Protein 4QT6 (pdb70)

Structure (mmCIF, N/CA/C/O backbone):
data_4QT6
#
_entry.id   4QT6
#
_cell.length_a   99.730
_cell.length_b   99.730
_cell.length_c   99.730
_cell.angle_alpha   90.000
_cell.angle_beta   90.000
_cell.angle_gamma   90.000
#
_symmetry.space_group_name_H-M   'I 2 3'
#
loop_
_entity.id
_entity.type
_entity.pdbx_description
1 polymer 'Probable E3 ubiquitin-protein ligase HERC1'
2 non-pol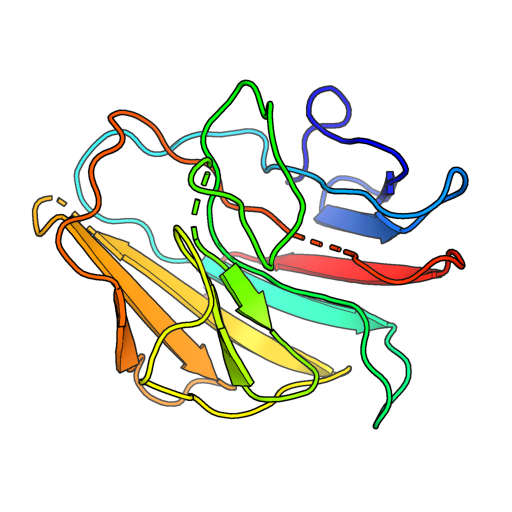ymer FORMAMIDE
3 non-polymer 'UNKNOWN ATOM OR ION'
4 water water
#
loop_
_atom_site.group_PDB
_atom_site.id
_atom_site.type_symbol
_atom_site.label_atom_id
_atom_site.label_alt_id
_atom_site.label_comp_id
_atom_site.label_asym_id
_atom_site.label_entity_id
_atom_site.label_seq_id
_atom_site.pdbx_PDB_ins_code
_atom_site.Cartn_x
_atom_site.Cartn_y
_atom_site.Cartn_z
_atom_site.occupancy
_atom_site.B_iso_or_equiv
_atom_site.auth_seq_id
_atom_site.auth_comp_id
_atom_site.auth_asym_id
_atom_site.auth_atom_id
_atom_site.pdbx_PDB_model_num
ATOM 1 N N . GLY A 1 1 ? 41.529 30.516 -1.951 1.00 21.44 2034 GLY A N 1
ATOM 2 C CA . GLY A 1 1 ? 42.025 29.144 -1.649 1.00 19.59 2034 GLY A CA 1
ATOM 3 C C . GLY A 1 1 ? 41.701 28.761 -0.236 1.00 18.99 2034 GLY A C 1
ATOM 4 O O . GLY A 1 1 ? 40.888 29.430 0.412 1.00 19.22 2034 GLY A O 1
ATOM 5 N N . PHE A 1 2 ? 42.338 27.692 0.231 1.00 17.70 2035 PHE A N 1
ATOM 6 C CA . PHE A 1 2 ? 42.116 27.186 1.573 1.00 17.14 2035 PHE A CA 1
ATOM 7 C C . PHE A 1 2 ? 43.149 27.779 2.499 1.00 17.69 2035 PHE A C 1
ATOM 8 O O . PHE A 1 2 ? 44.292 28.021 2.109 1.00 18.67 2035 PHE A O 1
ATOM 16 N N . ASP A 1 3 ? 42.740 28.015 3.734 1.00 17.86 2036 ASP A N 1
ATOM 17 C CA . ASP A 1 3 ? 43.608 28.624 4.737 1.00 18.87 2036 ASP A CA 1
ATOM 18 C C . ASP A 1 3 ? 44.227 27.540 5.609 1.00 18.70 2036 ASP A C 1
ATOM 19 O O . ASP A 1 3 ? 43.522 26.878 6.347 1.00 17.46 2036 ASP A O 1
ATOM 24 N N . PRO A 1 4 ? 45.562 27.375 5.576 1.00 19.38 2037 PRO A N 1
ATOM 25 C CA . PRO A 1 4 ? 46.129 26.333 6.448 1.00 21.07 2037 PRO A CA 1
ATOM 26 C C . PRO A 1 4 ? 45.922 26.556 7.944 1.00 21.26 2037 PRO A C 1
ATOM 27 O O . PRO A 1 4 ? 46.004 25.599 8.718 1.00 21.63 2037 PRO A O 1
ATOM 31 N N . GLU A 1 5 ? 45.622 27.777 8.351 1.00 20.63 2038 GLU A N 1
ATOM 32 C CA . GLU A 1 5 ? 45.309 28.039 9.751 1.00 22.85 2038 GLU A CA 1
ATOM 33 C C . GLU A 1 5 ? 43.880 27.695 10.156 1.00 21.17 2038 GLU A C 1
ATOM 34 O O . GLU A 1 5 ? 43.576 27.642 11.349 1.00 22.82 2038 GLU A O 1
ATOM 40 N N . LYS A 1 6 ? 43.025 27.426 9.175 1.00 20.05 2039 LYS A N 1
ATOM 41 C CA . LYS A 1 6 ? 41.640 27.032 9.434 1.00 20.51 2039 LYS A CA 1
ATOM 42 C C . LYS A 1 6 ? 41.389 25.587 8.931 1.00 20.39 2039 LYS A C 1
ATOM 43 O O . LYS A 1 6 ? 40.306 25.265 8.408 1.00 19.86 2039 LYS A O 1
ATOM 49 N N . ALA A 1 7 ? 42.412 24.744 9.030 1.00 19.97 2040 ALA A N 1
ATOM 50 C CA . ALA A 1 7 ? 42.342 23.342 8.602 1.00 21.05 2040 ALA A CA 1
ATOM 51 C C . ALA A 1 7 ? 42.733 22.445 9.769 1.00 21.05 2040 ALA A C 1
ATOM 52 O O . ALA A 1 7 ? 43.688 22.737 10.489 1.00 21.53 2040 ALA A O 1
ATOM 54 N N . GLN A 1 8 ? 41.990 21.356 9.935 1.00 18.12 2041 GLN A N 1
ATOM 55 C CA . GLN A 1 8 ? 42.225 20.368 10.985 1.00 19.22 2041 GLN A CA 1
ATOM 56 C C . GLN A 1 8 ? 42.262 18.990 10.327 1.00 19.80 2041 GLN A C 1
ATOM 57 O O . GLN A 1 8 ? 41.299 18.584 9.664 1.00 19.31 2041 GLN A O 1
ATOM 63 N N . CYS A 1 9 ? 43.362 18.252 10.519 1.00 20.01 2042 CYS A N 1
ATOM 64 C CA . CYS A 1 9 ? 43.572 16.924 9.904 1.00 21.26 2042 CYS A CA 1
ATOM 65 C C . CYS A 1 9 ? 43.448 16.926 8.385 1.00 19.90 2042 CYS A C 1
ATOM 66 O O . CYS A 1 9 ? 43.078 15.912 7.756 1.00 20.62 2042 CYS A O 1
ATOM 69 N N . CYS A 1 10 ? 43.776 18.083 7.802 1.00 19.72 2043 CYS A N 1
ATOM 70 C CA . CYS A 1 10 ? 43.792 18.276 6.366 1.00 19.48 2043 CYS A CA 1
ATOM 71 C C . CYS A 1 10 ? 45.015 19.109 6.052 1.00 21.47 2043 CYS A C 1
ATOM 72 O O . CYS A 1 10 ? 45.517 19.836 6.921 1.00 23.14 2043 CYS A O 1
ATOM 75 N N . LEU A 1 11 ? 45.476 18.995 4.813 1.00 21.17 2044 LEU A N 1
ATOM 76 C CA . LEU A 1 11 ? 46.603 19.770 4.296 1.00 21.54 2044 LEU A CA 1
ATOM 77 C C . LEU A 1 11 ? 46.120 20.625 3.131 1.00 20.25 2044 LEU A C 1
ATOM 78 O O . LEU A 1 11 ? 45.262 20.172 2.359 1.00 20.14 2044 LEU A O 1
ATOM 83 N N . VAL A 1 12 ? 46.664 21.833 2.995 1.00 19.17 2045 VAL A N 1
ATOM 84 C CA . VAL A 1 12 ? 46.369 22.682 1.850 1.00 19.40 2045 VAL A CA 1
ATOM 85 C C . VAL A 1 12 ? 47.449 22.453 0.788 1.00 20.25 2045 VAL A C 1
ATOM 86 O O . VAL A 1 12 ? 48.627 22.694 1.052 1.00 21.40 2045 VAL A O 1
ATOM 90 N N . GLU A 1 13 ? 47.013 21.998 -0.379 1.00 19.41 2046 GLU A N 1
ATOM 91 C CA . GLU A 1 13 ? 47.856 21.601 -1.506 1.00 19.69 2046 GLU A CA 1
ATOM 92 C C . GLU A 1 13 ? 47.827 22.695 -2.568 1.00 17.50 2046 GLU A C 1
ATOM 93 O O . GLU A 1 13 ? 46.782 22.963 -3.187 1.00 17.03 2046 GLU A O 1
ATOM 99 N N . ASN A 1 14 ? 48.963 23.393 -2.740 1.00 17.06 2047 ASN A N 1
ATOM 100 C CA . ASN A 1 14 ? 49.085 24.473 -3.716 1.00 17.52 2047 ASN A CA 1
ATOM 101 C C . ASN A 1 14 ? 47.978 25.497 -3.603 1.00 18.19 2047 ASN A C 1
ATOM 102 O O . ASN A 1 14 ? 47.480 26.047 -4.607 1.00 18.62 2047 ASN A O 1
ATOM 107 N N . GLY A 1 15 ? 47.555 25.743 -2.367 1.00 17.55 2048 GLY A N 1
ATOM 108 C CA . GLY A 1 15 ? 46.541 26.748 -2.102 1.00 19.11 2048 GLY A CA 1
ATOM 109 C C . GLY A 1 15 ? 45.099 26.390 -2.419 1.00 19.84 2048 GLY A C 1
ATOM 110 O O . GLY A 1 15 ? 44.206 26.704 -1.627 1.00 21.50 2048 GLY A O 1
ATOM 111 N N . GLN A 1 16 ? 44.874 25.771 -3.574 1.00 19.24 2049 GLN A N 1
ATOM 112 C CA . GLN A 1 16 ? 43.540 25.587 -4.176 1.00 20.09 2049 GLN A CA 1
ATOM 113 C C . GLN A 1 16 ? 42.868 24.301 -3.730 1.00 19.48 2049 GLN A C 1
ATOM 114 O O . GLN A 1 16 ? 41.667 24.127 -3.942 1.00 18.93 2049 GLN A O 1
ATOM 123 N N . ILE A 1 17 ? 43.639 23.365 -3.194 1.00 17.46 2050 ILE A N 1
ATOM 124 C CA . ILE A 1 17 ? 43.112 22.043 -2.880 1.00 18.59 2050 ILE A CA 1
ATOM 125 C C . ILE A 1 17 ? 43.223 21.753 -1.399 1.00 18.58 2050 ILE A C 1
ATOM 126 O O . ILE A 1 17 ? 44.223 22.087 -0.754 1.00 18.94 2050 ILE A O 1
ATOM 131 N N . LEU A 1 18 ? 42.179 21.124 -0.857 1.00 17.50 2051 LEU A N 1
ATOM 132 C CA . LEU A 1 18 ? 42.214 20.637 0.503 1.00 17.57 2051 LEU A CA 1
ATOM 133 C C . LEU A 1 18 ? 42.276 19.122 0.440 1.00 18.58 2051 LEU A C 1
ATOM 134 O O . LEU A 1 18 ? 41.421 18.471 -0.196 1.00 17.98 2051 LEU A O 1
ATOM 139 N N . THR A 1 19 ? 43.291 18.568 1.098 1.00 19.38 2052 THR A N 1
ATOM 140 C CA . THR A 1 19 ? 43.513 17.136 1.118 1.00 20.11 2052 THR A CA 1
ATOM 141 C C . THR A 1 19 ? 43.322 16.589 2.517 1.00 19.04 2052 THR A C 1
ATOM 142 O O . THR A 1 19 ? 43.875 17.130 3.473 1.00 20.64 2052 THR A O 1
ATOM 146 N N . HIS A 1 20 ? 42.551 15.505 2.636 1.00 20.14 2053 HIS A N 1
ATOM 147 C CA . HIS A 1 20 ? 42.283 14.912 3.926 1.00 20.50 2053 HIS A CA 1
ATOM 148 C C . HIS A 1 20 ? 43.565 14.210 4.365 1.00 21.70 2053 HIS A C 1
ATOM 149 O O . HIS A 1 20 ? 44.105 13.395 3.619 1.00 23.67 2053 HIS A O 1
ATOM 156 N N . GLY A 1 21 ? 44.077 14.598 5.524 1.00 21.33 2054 GLY A N 1
ATOM 157 C CA . GLY A 1 21 ? 45.366 14.107 6.006 1.00 24.99 2054 GLY A CA 1
ATOM 158 C C . GLY A 1 21 ? 45.216 13.144 7.157 1.00 26.46 2054 GLY A C 1
ATOM 159 O O . GLY A 1 21 ? 44.197 12.459 7.292 1.00 26.36 2054 GLY A O 1
ATOM 160 N N . SER A 1 22 ? 46.260 13.087 7.981 1.00 30.28 2055 SER A N 1
ATOM 161 C CA . SER A 1 22 ? 46.275 12.215 9.148 1.00 32.05 2055 SER A CA 1
ATOM 162 C C . SER A 1 22 ? 45.509 12.827 10.313 1.00 31.76 2055 SER A C 1
ATOM 163 O O . SER A 1 22 ? 45.319 14.040 10.387 1.00 32.19 2055 SER A O 1
ATOM 166 N N . GLY A 1 23 ? 45.092 11.968 11.243 1.00 30.44 2056 GLY A N 1
ATOM 167 C CA . GLY A 1 23 ? 44.490 12.421 12.482 1.00 30.56 2056 GLY A CA 1
ATOM 168 C C . GLY A 1 23 ? 43.009 12.136 12.606 1.00 30.56 2056 GLY A C 1
ATOM 169 O O . GLY A 1 23 ? 42.410 12.476 13.630 1.00 30.27 2056 GLY A O 1
ATOM 170 N N . GLY A 1 24 ? 42.426 11.505 11.581 1.00 29.28 2057 GLY A N 1
ATOM 171 C CA . GLY A 1 24 ? 41.006 11.125 11.575 1.00 28.59 2057 GLY A CA 1
ATOM 172 C C . GLY A 1 24 ? 40.152 12.156 10.852 1.00 28.80 2057 GLY A C 1
ATOM 173 O O . GLY A 1 24 ? 40.592 12.774 9.888 1.00 26.56 2057 GLY A O 1
ATOM 174 N N . LYS A 1 25 ? 38.930 12.344 11.327 1.00 25.34 2058 LYS A N 1
ATOM 175 C CA . LYS A 1 25 ? 37.998 13.271 10.674 1.00 24.38 2058 LYS A CA 1
ATOM 176 C C . LYS A 1 25 ? 38.548 14.696 10.714 1.00 23.24 2058 LYS A C 1
ATOM 177 O O . LYS A 1 25 ? 39.299 15.079 11.620 1.00 23.01 2058 LYS A O 1
ATOM 183 N N . GLY A 1 26 ? 38.172 15.515 9.726 1.00 21.36 2059 GLY A N 1
ATOM 184 C CA . GLY A 1 26 ? 38.783 16.837 9.641 1.00 20.47 2059 GLY A CA 1
ATOM 185 C C . GLY A 1 26 ? 37.991 17.819 8.804 1.00 19.85 2059 GLY A C 1
ATOM 186 O O . GLY A 1 26 ? 36.953 17.462 8.251 1.00 19.28 2059 GLY A O 1
ATOM 187 N N . TYR A 1 27 ? 38.513 19.042 8.702 1.00 17.53 2060 TYR A N 1
ATOM 188 C CA . TYR A 1 27 ? 37.869 20.098 7.912 1.00 17.22 2060 TYR A CA 1
ATOM 189 C C . TYR A 1 27 ? 38.896 21.109 7.444 1.00 17.86 2060 TYR A C 1
ATOM 190 O O . TYR A 1 27 ? 40.014 21.188 7.955 1.00 17.28 2060 TYR A O 1
ATOM 199 N N . GLY A 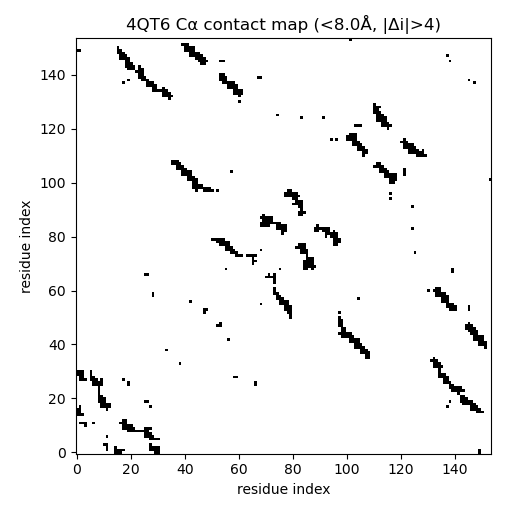1 28 ? 38.472 21.906 6.482 1.00 17.00 2061 GLY A N 1
ATOM 200 C CA . GLY A 1 28 ? 39.209 23.094 6.110 1.00 16.86 2061 GLY A CA 1
ATOM 201 C C . GLY A 1 28 ? 38.290 24.167 5.551 1.00 16.81 2061 GLY A C 1
ATOM 202 O O . GLY A 1 28 ? 37.373 23.876 4.791 1.00 16.01 2061 GLY A O 1
ATOM 203 N N . LEU A 1 29 ? 38.570 25.394 5.959 1.00 16.29 2062 LEU A N 1
ATOM 204 C CA . LEU A 1 29 ? 37.881 26.591 5.489 1.00 16.58 2062 LEU A CA 1
ATOM 205 C C . LEU A 1 29 ? 38.717 27.399 4.516 1.00 16.29 2062 LEU A C 1
ATOM 206 O O . LEU A 1 29 ? 39.955 27.408 4.581 1.00 15.90 2062 LEU A O 1
ATOM 211 N N . ALA A 1 30 ? 38.013 28.139 3.668 1.00 15.62 2063 ALA A N 1
ATOM 212 C CA . ALA A 1 30 ? 38.646 29.069 2.755 1.00 16.57 2063 ALA A CA 1
ATOM 213 C C . ALA A 1 30 ? 39.263 30.238 3.508 1.00 17.33 2063 ALA A C 1
ATOM 214 O O . ALA A 1 30 ? 38.895 30.551 4.650 1.00 17.49 2063 ALA A O 1
ATOM 216 N N . SER A 1 31 ? 40.154 30.947 2.828 1.00 17.70 2064 SER A N 1
ATOM 217 C CA . SER A 1 31 ? 40.803 32.093 3.423 1.00 19.65 2064 SER A CA 1
ATOM 218 C C . SER A 1 31 ? 39.874 33.252 3.748 1.00 20.45 2064 SER A C 1
ATOM 219 O O . SER A 1 31 ? 39.950 33.860 4.855 1.00 22.77 2064 SER A O 1
ATOM 222 N N A THR A 1 32 ? 38.978 33.556 2.818 0.50 20.49 2065 THR A N 1
ATOM 223 N N B THR A 1 32 ? 38.984 33.557 2.809 0.50 20.76 2065 THR A N 1
ATOM 224 C CA . THR A 1 32 ? 38.161 34.767 2.893 1.00 21.47 2065 THR A CA 1
ATOM 225 C C . THR A 1 32 ? 36.706 34.467 3.236 1.00 20.96 2065 THR A C 1
ATOM 226 O O . THR A 1 32 ? 36.102 33.559 2.681 1.00 21.97 2065 THR A O 1
ATOM 233 N N . GLY A 1 33 ? 36.177 35.251 4.167 1.00 21.23 2066 GLY A N 1
ATOM 234 C CA . GLY A 1 33 ? 34.806 35.088 4.611 1.00 20.26 2066 GLY A CA 1
ATOM 235 C C . GLY A 1 33 ? 33.874 36.003 3.856 1.00 21.04 2066 GLY A C 1
ATOM 236 O O . GLY A 1 33 ? 34.305 37.011 3.264 1.00 22.55 2066 GLY A O 1
ATOM 237 N N . VAL A 1 34 ? 32.591 35.646 3.879 1.00 18.62 2067 VAL A N 1
ATOM 238 C CA . VAL A 1 34 ? 31.528 36.419 3.251 1.00 18.44 2067 VAL A CA 1
ATOM 239 C C . VAL A 1 34 ? 30.654 37.031 4.348 1.00 19.57 2067 VAL A C 1
ATOM 240 O O . VAL A 1 34 ? 30.196 36.306 5.239 1.00 17.99 2067 VAL A O 1
ATOM 244 N N . THR A 1 35 ? 30.413 38.344 4.275 1.00 18.23 2068 THR A N 1
ATOM 245 C CA . THR A 1 35 ? 29.678 39.036 5.345 1.00 18.65 2068 THR A CA 1
ATOM 246 C C . THR A 1 35 ? 28.430 39.786 4.916 1.00 19.24 2068 THR A C 1
ATOM 247 O O . THR A 1 35 ? 27.664 40.277 5.767 1.00 18.68 2068 THR A O 1
ATOM 251 N N . SER A 1 36 ? 28.206 39.921 3.616 1.00 18.23 2069 SER A N 1
ATOM 252 C CA . SER A 1 36 ? 26.963 40.515 3.117 1.00 19.67 2069 SER A CA 1
ATOM 253 C C . SER A 1 36 ? 26.738 40.087 1.667 1.00 20.04 2069 SER A C 1
ATOM 254 O O . SER A 1 36 ? 27.565 39.372 1.065 1.00 19.95 2069 SER A O 1
ATOM 257 N N . GLY A 1 37 ? 25.644 40.546 1.077 1.00 19.02 2070 GLY A N 1
ATOM 258 C CA . GLY A 1 37 ? 25.433 40.320 -0.339 1.00 19.93 2070 GLY A CA 1
ATOM 259 C C . GLY A 1 37 ? 25.296 38.850 -0.680 1.00 20.82 2070 GLY A C 1
ATOM 260 O O . GLY A 1 37 ? 24.670 38.086 0.064 1.00 21.15 2070 GLY A O 1
ATOM 261 N N A CYS A 1 38 ? 25.879 38.460 -1.812 0.65 20.59 2071 CYS A N 1
ATOM 262 N N B CYS A 1 38 ? 25.869 38.477 -1.827 0.35 20.85 2071 CYS A N 1
ATOM 263 C CA A CYS A 1 38 ? 25.777 37.107 -2.333 0.65 20.80 2071 CYS A CA 1
ATOM 264 C CA B CYS A 1 38 ? 25.804 37.124 -2.376 0.35 21.01 2071 CYS A CA 1
ATOM 265 C C . CYS A 1 38 ? 27.128 36.750 -2.977 1.00 20.73 2071 CYS A C 1
ATOM 266 O O . CYS A 1 38 ? 27.753 37.574 -3.624 1.00 21.30 2071 CYS A O 1
ATOM 271 N N . TYR A 1 39 ? 27.567 35.511 -2.748 1.00 20.62 2072 TYR A N 1
ATOM 272 C CA . TYR A 1 39 ? 28.807 35.014 -3.343 1.00 19.20 2072 TYR A CA 1
ATOM 273 C C . TYR A 1 39 ? 28.561 33.617 -3.848 1.00 19.27 2072 TYR A C 1
ATOM 274 O O . TYR A 1 39 ? 27.983 32.784 -3.153 1.00 18.50 2072 TYR A O 1
ATOM 283 N N . GLN A 1 40 ? 29.013 33.376 -5.074 1.00 18.93 2073 GLN A N 1
ATOM 284 C CA A GLN A 1 40 ? 28.885 32.082 -5.731 0.70 19.67 2073 GLN A CA 1
ATOM 285 C CA B GLN A 1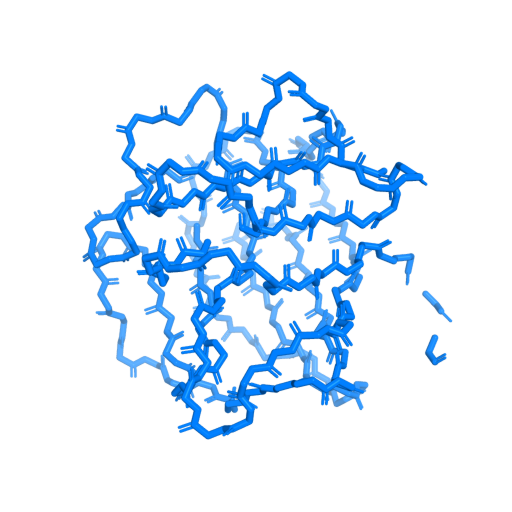 40 ? 28.906 32.056 -5.699 0.30 18.51 2073 GLN A CA 1
ATOM 286 C C . GLN A 1 40 ? 30.296 31.525 -6.041 1.00 17.88 2073 GLN A C 1
ATOM 287 O O . GLN A 1 40 ? 31.192 32.277 -6.437 1.00 18.19 2073 GLN A O 1
ATOM 295 N N . TRP A 1 41 ? 30.480 30.223 -5.855 1.00 16.89 2074 TRP A N 1
ATOM 296 C CA . TRP A 1 41 ? 31.740 29.562 -6.186 1.00 16.34 2074 TRP A CA 1
ATOM 297 C C . TRP A 1 41 ? 31.457 28.080 -6.453 1.00 16.33 2074 TRP A C 1
ATOM 298 O O . TRP A 1 41 ? 30.307 27.627 -6.343 1.00 16.24 2074 TRP A O 1
ATOM 309 N N . LYS A 1 42 ? 32.497 27.321 -6.797 1.00 16.75 2075 LYS A N 1
ATOM 310 C CA . LYS A 1 42 ? 32.349 25.895 -7.003 1.00 17.85 2075 LYS A CA 1
ATOM 311 C C . LYS A 1 42 ? 33.367 25.091 -6.218 1.00 16.55 2075 LYS A C 1
ATOM 312 O O . LYS A 1 42 ? 34.455 25.552 -5.940 1.00 16.70 2075 LYS A O 1
ATOM 318 N N . PHE A 1 43 ? 32.952 23.898 -5.803 1.00 16.54 2076 PHE A N 1
ATOM 319 C CA . PHE A 1 43 ? 33.886 22.870 -5.372 1.00 17.90 2076 PHE A CA 1
ATOM 320 C C . PHE A 1 43 ? 33.984 21.828 -6.455 1.00 18.62 2076 PHE A C 1
ATOM 321 O O . PHE A 1 43 ? 32.974 21.486 -7.073 1.00 19.77 2076 PHE A O 1
ATOM 329 N N . TYR A 1 44 ? 35.202 21.330 -6.690 1.00 17.64 2077 TYR A N 1
ATOM 330 C CA . TYR A 1 44 ? 35.434 20.268 -7.656 1.00 18.71 2077 TYR A CA 1
ATOM 331 C C . TYR A 1 44 ? 36.046 19.099 -6.892 1.00 18.31 2077 TYR A C 1
ATOM 332 O O . TYR A 1 44 ? 37.027 19.269 -6.142 1.00 17.29 2077 TYR A O 1
ATOM 341 N N . ILE A 1 45 ? 35.445 17.924 -7.039 1.00 18.39 2078 ILE A N 1
ATOM 342 C CA . ILE A 1 45 ? 35.889 16.752 -6.284 1.00 19.25 2078 ILE A CA 1
ATOM 343 C C . ILE A 1 45 ? 37.054 16.065 -7.019 1.00 20.75 2078 ILE A C 1
ATOM 344 O O . ILE A 1 45 ? 36.879 15.348 -8.020 1.00 22.49 2078 ILE A O 1
ATOM 349 N N . VAL A 1 46 ? 38.261 16.322 -6.526 1.00 20.46 2079 VAL A N 1
ATOM 350 C CA . VAL A 1 46 ? 39.476 15.849 -7.205 1.00 21.13 2079 VAL A CA 1
ATOM 351 C C . VAL A 1 46 ? 39.666 14.342 -7.019 1.00 21.08 2079 VAL A C 1
ATOM 352 O O . VAL A 1 46 ? 40.026 13.617 -7.969 1.00 21.07 2079 VAL A O 1
ATOM 356 N N . LYS A 1 47 ? 39.508 13.889 -5.787 1.00 21.49 2080 LYS A N 1
ATOM 357 C CA . LYS A 1 47 ? 39.772 12.508 -5.413 1.00 22.41 2080 LYS A CA 1
ATOM 358 C C . LYS A 1 47 ? 38.761 12.082 -4.354 1.00 23.15 2080 LYS A C 1
ATOM 359 O O . LYS A 1 47 ? 38.597 12.741 -3.319 1.00 22.38 2080 LYS A O 1
ATOM 365 N N . GLU A 1 48 ? 38.081 10.969 -4.632 1.00 22.10 2081 GLU A N 1
ATOM 366 C CA . GLU A 1 48 ? 37.186 10.342 -3.683 1.00 22.06 2081 GLU A CA 1
ATOM 367 C C . GLU A 1 48 ? 37.163 8.826 -3.921 1.00 24.27 2081 GLU A C 1
ATOM 368 O O . GLU A 1 48 ? 37.751 8.343 -4.888 1.00 26.22 2081 GLU A O 1
ATOM 374 N N . ASN A 1 49 ? 36.504 8.117 -3.012 1.00 26.26 2082 ASN A N 1
ATOM 375 C CA . ASN A 1 49 ? 36.171 6.685 -3.179 1.00 28.59 2082 ASN A CA 1
ATOM 376 C C . ASN A 1 49 ? 34.755 6.583 -3.696 1.00 28.11 2082 ASN A C 1
ATOM 377 O O . ASN A 1 49 ? 33.801 6.768 -2.945 1.00 27.36 2082 ASN A O 1
ATOM 382 N N . ARG A 1 50 ? 34.622 6.342 -4.996 1.00 29.56 2083 ARG A N 1
ATOM 383 C CA . ARG A 1 50 ? 33.317 6.302 -5.638 1.00 31.25 2083 ARG A CA 1
ATOM 384 C C . ARG A 1 50 ? 32.440 5.252 -4.966 1.00 32.87 2083 ARG A C 1
ATOM 385 O O . ARG A 1 50 ? 32.883 4.120 -4.719 1.00 33.94 2083 ARG A O 1
ATOM 399 N N . GLY A 1 51 ? 31.214 5.643 -4.642 1.00 33.60 2084 GLY A N 1
ATOM 400 C CA . GLY A 1 51 ? 30.278 4.753 -3.944 1.00 33.64 2084 GLY A CA 1
ATOM 401 C C . GLY A 1 51 ? 30.500 4.573 -2.453 1.00 32.66 2084 GLY A C 1
ATOM 402 O O . GLY A 1 51 ? 29.777 3.821 -1.812 1.00 34.59 2084 GLY A O 1
ATOM 403 N N . ASN A 1 52 ? 31.502 5.232 -1.878 1.00 30.26 2085 ASN A N 1
ATOM 404 C CA . ASN A 1 52 ? 31.726 5.164 -0.440 1.00 29.76 2085 ASN A CA 1
ATOM 405 C C . ASN A 1 52 ? 32.405 6.451 0.002 1.00 27.68 2085 ASN A C 1
ATOM 406 O O . ASN A 1 52 ? 33.439 6.437 0.666 1.00 27.10 2085 ASN A O 1
ATOM 411 N N . GLU A 1 53 ? 31.782 7.562 -0.374 1.00 26.46 2086 GLU A N 1
ATOM 412 C CA . GLU A 1 53 ? 32.400 8.888 -0.213 1.00 25.57 2086 GLU A CA 1
ATOM 413 C C . GLU A 1 53 ? 32.410 9.288 1.248 1.00 25.41 2086 GLU A C 1
ATOM 414 O O . GLU A 1 53 ? 31.606 8.784 2.050 1.00 24.86 2086 GLU A O 1
ATOM 420 N N . GLY A 1 54 ? 33.323 10.205 1.588 1.00 22.35 2087 GLY A N 1
ATOM 421 C CA . GLY A 1 54 ? 33.539 10.644 2.956 1.00 22.35 2087 GLY A CA 1
ATOM 422 C C . GLY A 1 54 ? 33.593 12.159 3.103 1.00 21.26 2087 GLY A C 1
ATOM 423 O O . GLY A 1 54 ? 34.064 12.657 4.095 1.00 21.29 2087 GLY A O 1
ATOM 424 N N . THR A 1 55 ? 33.109 12.867 2.089 1.00 20.55 2088 THR A N 1
ATOM 425 C CA . THR A 1 55 ? 33.173 14.336 2.006 1.00 19.75 2088 THR A CA 1
ATOM 426 C C . THR A 1 55 ? 31.816 14.995 2.179 1.00 19.57 2088 THR A C 1
ATOM 427 O O . THR A 1 55 ? 30.805 14.507 1.637 1.00 19.44 2088 THR A O 1
ATOM 431 N N . CYS A 1 56 ? 31.819 16.147 2.848 1.00 18.64 2089 CYS A N 1
ATOM 432 C CA . CYS A 1 56 ? 30.716 17.111 2.763 1.00 18.16 2089 CYS A CA 1
ATOM 433 C C . CYS A 1 56 ? 31.299 18.450 2.351 1.00 17.79 2089 CYS A C 1
A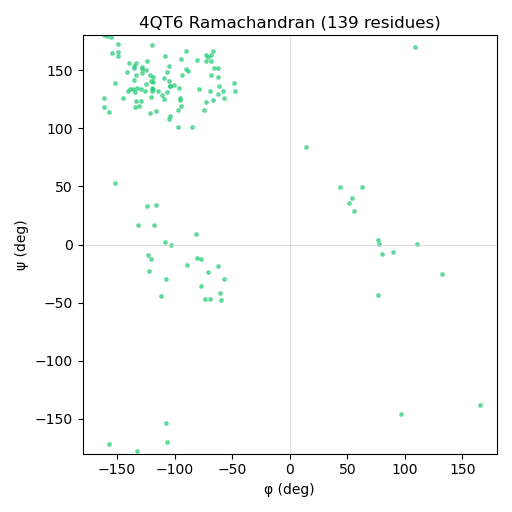TOM 434 O O . CYS A 1 56 ? 32.443 18.737 2.687 1.00 17.32 2089 CYS A O 1
ATOM 437 N N . VAL A 1 57 ? 30.517 19.263 1.644 1.00 17.99 2090 VAL A N 1
ATOM 438 C CA . VAL A 1 57 ? 30.933 20.632 1.297 1.00 17.72 2090 VAL A CA 1
ATOM 439 C C . VAL A 1 57 ? 29.907 21.611 1.787 1.00 17.42 2090 VAL A C 1
ATOM 440 O O . VAL A 1 57 ? 28.770 21.246 2.017 1.00 17.70 2090 VAL A O 1
ATOM 444 N N . GLY A 1 58 ? 30.297 22.859 1.976 1.00 16.62 2091 GLY A N 1
ATOM 445 C CA . GLY A 1 58 ? 29.316 23.849 2.373 1.00 16.39 2091 GLY A CA 1
ATOM 446 C C . GLY A 1 58 ? 29.970 25.106 2.875 1.00 15.32 2091 GLY A C 1
ATOM 447 O O . GLY A 1 58 ? 30.924 25.597 2.261 1.00 14.96 2091 GLY A O 1
ATOM 448 N N . VAL A 1 59 ? 29.426 25.651 3.960 1.00 16.21 2092 VAL A N 1
ATOM 449 C CA . VAL A 1 59 ? 29.981 26.840 4.606 1.00 16.47 2092 VAL A CA 1
ATOM 450 C C . VAL A 1 59 ? 30.056 26.641 6.121 1.00 17.06 2092 VAL A C 1
ATOM 451 O O . VAL A 1 59 ? 29.331 25.804 6.677 1.00 18.17 2092 VAL A O 1
ATOM 455 N N . SER A 1 60 ? 30.946 27.391 6.751 1.00 16.83 2093 SER A N 1
ATOM 456 C CA . SER A 1 60 ? 31.218 27.285 8.183 1.00 16.52 2093 SER A CA 1
ATOM 457 C C . SER A 1 60 ? 31.458 28.639 8.821 1.00 17.62 2093 SER A C 1
ATOM 458 O O . SER A 1 60 ? 32.048 29.554 8.217 1.00 17.27 2093 SER A O 1
ATOM 461 N N . ARG A 1 61 ? 31.057 28.718 10.088 1.00 17.82 2094 ARG A N 1
ATOM 462 C CA . ARG A 1 61 ? 31.545 29.737 11.000 1.00 19.50 2094 ARG A CA 1
ATOM 463 C C . ARG A 1 61 ? 32.988 29.490 11.366 1.00 18.92 2094 ARG A C 1
ATOM 464 O O . ARG A 1 61 ? 33.495 28.363 11.244 1.00 19.24 2094 ARG A O 1
ATOM 472 N N . TRP A 1 62 ? 33.646 30.531 11.871 1.00 20.74 2095 TRP A N 1
ATOM 473 C CA . TRP A 1 62 ? 34.964 30.397 12.469 1.00 23.21 2095 TRP A CA 1
ATOM 474 C C . TRP A 1 62 ? 34.972 31.176 13.786 1.00 23.62 2095 TRP A C 1
ATOM 475 O O . TRP A 1 62 ? 34.541 32.328 13.790 1.00 24.32 2095 TRP A O 1
ATOM 486 N N . PRO A 1 63 ? 35.449 30.591 14.896 1.00 26.85 2096 PRO A N 1
ATOM 487 C CA . PRO A 1 63 ? 36.025 29.252 15.009 1.00 26.47 2096 PRO A CA 1
ATOM 488 C C . PRO A 1 63 ? 35.023 28.104 14.915 1.00 25.66 2096 PRO A C 1
ATOM 489 O O . PRO A 1 63 ? 33.822 28.309 15.017 1.00 26.98 2096 PRO A O 1
ATOM 493 N N . VAL A 1 64 ? 35.544 26.913 14.661 1.00 26.13 2097 VAL A N 1
ATOM 494 C CA . VAL A 1 64 ? 34.770 25.687 14.605 1.00 24.14 2097 VAL A CA 1
ATOM 495 C C . VAL A 1 64 ? 34.855 25.019 15.978 1.00 25.56 2097 VAL A C 1
ATOM 496 O O . VAL A 1 64 ? 35.958 24.775 16.496 1.00 26.93 2097 VAL A O 1
ATOM 500 N N . HIS A 1 65 ? 33.698 24.746 16.573 1.00 27.85 2098 HIS A N 1
ATOM 501 C CA . HIS A 1 65 ? 33.635 23.964 17.819 1.00 28.70 2098 HIS A CA 1
ATOM 502 C C . HIS A 1 65 ? 33.100 22.553 17.619 1.00 31.01 2098 HIS A C 1
ATOM 503 O O . HIS A 1 65 ? 33.450 21.646 18.377 1.00 33.86 2098 HIS A O 1
ATOM 510 N N . ASP A 1 66 ? 32.235 22.371 16.628 1.00 26.55 2099 ASP A N 1
ATOM 511 C CA . ASP A 1 66 ? 31.650 21.092 16.307 1.00 26.16 2099 ASP A CA 1
ATOM 512 C C . ASP A 1 66 ? 31.732 20.945 14.801 1.00 24.80 2099 ASP A C 1
ATOM 513 O O . ASP A 1 66 ? 31.214 21.803 14.081 1.00 23.33 2099 ASP A O 1
ATOM 518 N N . PHE A 1 67 ? 32.454 19.927 14.324 1.00 23.82 2100 PHE A N 1
ATOM 519 C CA . PHE A 1 67 ? 32.478 19.606 12.898 1.00 23.09 2100 PHE A CA 1
ATOM 520 C C . PHE A 1 67 ? 31.936 18.229 12.558 1.00 23.41 2100 PHE A C 1
ATOM 521 O O . PHE A 1 67 ? 32.144 17.749 11.471 1.00 24.32 2100 PHE A O 1
ATOM 529 N N . ASN A 1 68 ? 31.199 17.610 13.493 1.00 23.45 2101 ASN A N 1
ATOM 530 C CA . ASN A 1 68 ? 30.464 16.377 13.227 1.00 23.86 2101 ASN A CA 1
ATOM 531 C C . ASN A 1 68 ? 29.260 16.751 12.388 1.00 23.52 2101 ASN A C 1
ATOM 532 O O . ASN A 1 68 ? 28.396 17.511 12.845 1.00 22.10 2101 ASN A O 1
ATOM 537 N N . HIS A 1 69 ? 29.211 16.254 11.160 1.00 26.18 2102 HIS A N 1
ATOM 538 C CA . HIS A 1 69 ? 28.110 16.601 10.265 1.00 26.62 2102 HIS A CA 1
ATOM 539 C C . HIS A 1 69 ? 26.736 16.260 10.844 1.00 26.98 2102 HIS A C 1
ATOM 540 O O . HIS A 1 69 ? 25.773 16.952 10.540 1.00 27.38 2102 HIS A O 1
ATOM 547 N N . ARG A 1 70 ? 26.647 15.226 11.689 1.00 26.69 2103 ARG A N 1
ATOM 548 C CA . ARG A 1 70 ? 25.366 14.805 12.262 1.00 29.10 2103 ARG A CA 1
ATOM 549 C C . ARG A 1 70 ? 24.804 15.775 13.305 1.00 27.08 2103 ARG A C 1
ATOM 550 O O . ARG A 1 70 ? 23.589 15.791 13.537 1.00 28.68 2103 ARG A O 1
ATOM 558 N N . THR A 1 71 ? 25.671 16.579 13.931 1.00 24.39 2104 THR A N 1
ATOM 559 C CA . THR A 1 71 ? 25.272 17.484 15.008 1.00 23.79 2104 THR A CA 1
ATOM 560 C C . THR A 1 71 ? 25.576 18.965 14.796 1.00 24.46 2104 THR A C 1
ATOM 561 O O . THR A 1 71 ? 24.935 19.811 15.407 1.00 23.50 2104 THR A O 1
ATOM 565 N N . THR A 1 72 ? 26.553 19.286 13.942 1.00 23.20 2105 THR A N 1
ATOM 566 C CA . THR A 1 72 ? 27.057 20.645 13.911 1.00 21.63 2105 THR A CA 1
ATOM 567 C C . THR A 1 72 ? 26.026 21.718 13.529 1.00 20.46 2105 THR A C 1
ATOM 568 O O . THR A 1 72 ? 25.242 21.531 12.621 1.00 21.82 2105 THR A O 1
ATOM 572 N N . SER A 1 73 ? 26.064 22.812 14.276 1.00 20.44 2106 SER A N 1
ATOM 573 C CA . SER A 1 73 ? 25.408 24.074 13.917 1.00 21.15 2106 SER A CA 1
ATOM 574 C C . SER A 1 73 ? 26.431 25.140 13.515 1.00 21.47 2106 SER A C 1
ATOM 575 O O . SER A 1 73 ? 26.052 26.270 13.199 1.00 22.54 2106 SER A O 1
ATOM 578 N N . ASP A 1 74 ? 27.719 24.778 13.505 1.00 20.49 2107 ASP A N 1
ATOM 579 C CA . ASP A 1 74 ? 28.755 25.699 13.020 1.00 20.78 2107 ASP A CA 1
ATOM 580 C C . ASP A 1 74 ? 28.835 25.684 11.503 1.00 19.06 2107 ASP A C 1
ATOM 581 O O . ASP A 1 74 ? 29.283 26.679 10.906 1.00 19.31 2107 ASP A O 1
ATOM 594 N N . TRP A 1 76 ? 27.043 24.314 7.578 1.00 17.34 2109 TRP A N 1
ATOM 595 C CA . TRP A 1 76 ? 25.902 23.950 6.755 1.00 18.11 2109 TRP A CA 1
ATOM 596 C C . TRP A 1 76 ? 26.478 23.072 5.656 1.00 18.70 2109 TRP A C 1
ATOM 597 O O . TRP A 1 76 ? 27.297 23.535 4.840 1.00 17.98 2109 TRP A O 1
ATOM 608 N N . LEU A 1 77 ? 26.102 21.799 5.631 1.00 18.13 2110 LEU A N 1
ATOM 609 C CA . LEU A 1 77 ? 26.850 20.815 4.863 1.00 18.01 2110 LEU A CA 1
ATOM 610 C C . LEU A 1 77 ? 25.991 20.001 3.925 1.00 18.67 2110 LEU A C 1
ATOM 611 O O . LEU A 1 77 ? 24.817 19.720 4.198 1.00 19.80 2110 LEU A O 1
ATOM 616 N N . TYR A 1 78 ? 26.620 19.566 2.843 1.00 18.11 2111 TYR A N 1
ATOM 617 C CA . TYR A 1 78 ? 26.009 18.804 1.761 1.00 19.13 2111 TYR A CA 1
ATOM 618 C C . TYR A 1 78 ? 26.923 17.596 1.518 1.00 20.61 2111 TYR A C 1
ATOM 619 O O . TYR A 1 78 ? 28.123 17.719 1.219 1.00 20.48 2111 TYR A O 1
ATOM 628 N N . ARG A 1 79 ? 26.343 16.412 1.700 1.00 21.54 2112 ARG A N 1
ATOM 629 C CA . ARG A 1 79 ? 27.096 15.152 1.767 1.00 21.55 2112 ARG A CA 1
ATOM 630 C C . ARG A 1 79 ? 27.169 14.422 0.419 1.00 21.88 2112 ARG A C 1
ATOM 631 O O . ARG A 1 79 ? 26.127 14.129 -0.208 1.00 21.93 2112 ARG A O 1
ATOM 639 N N . ALA A 1 80 ? 28.399 14.107 -0.017 1.00 20.05 2113 ALA A N 1
ATOM 640 C CA . ALA A 1 80 ? 28.636 13.517 -1.316 1.00 21.62 2113 ALA A CA 1
ATOM 641 C C . ALA A 1 80 ? 27.914 12.179 -1.467 1.00 21.96 2113 ALA A C 1
ATOM 642 O O . ALA A 1 80 ? 27.239 11.938 -2.467 1.00 22.74 2113 ALA A O 1
ATOM 644 N N . TYR A 1 81 ? 28.059 11.334 -0.458 1.00 23.63 2114 TYR A N 1
ATOM 645 C CA . TYR A 1 81 ? 27.646 9.929 -0.562 1.00 25.15 2114 TYR A CA 1
ATOM 646 C C . TYR A 1 81 ? 26.155 9.761 -0.846 1.00 26.57 2114 TYR A C 1
ATOM 647 O O . TYR A 1 81 ? 25.781 8.910 -1.641 1.00 26.64 2114 TYR A O 1
ATOM 656 N N . SER A 1 82 ? 25.338 10.568 -0.182 1.00 25.33 2115 SER A N 1
ATOM 657 C CA . SER A 1 82 ? 23.882 10.443 -0.189 1.00 27.22 2115 SER A CA 1
ATOM 658 C C . SER A 1 82 ? 23.107 11.652 -0.712 1.00 26.54 2115 SER A C 1
ATOM 659 O O . SER A 1 82 ? 21.884 11.579 -0.909 1.00 28.22 2115 SER A O 1
ATOM 662 N N . GLY A 1 83 ? 23.771 12.796 -0.872 1.00 24.39 2116 GLY A N 1
ATOM 663 C CA . GLY A 1 83 ? 23.051 14.022 -1.171 1.00 24.79 2116 GLY A CA 1
ATOM 664 C C . GLY A 1 83 ? 22.328 14.668 0.012 1.00 22.41 2116 GLY A C 1
ATOM 665 O O . GLY A 1 83 ? 21.668 15.694 -0.173 1.00 24.39 2116 GLY A O 1
ATOM 666 N N . ASN A 1 84 ? 22.480 14.118 1.224 1.00 23.42 2117 ASN A N 1
ATOM 667 C CA . ASN A 1 84 ? 21.841 14.666 2.422 1.00 24.18 2117 ASN A CA 1
ATOM 668 C C . ASN A 1 84 ? 22.439 16.013 2.789 1.00 24.27 2117 ASN A C 1
ATOM 669 O O . ASN A 1 84 ? 23.570 16.324 2.406 1.00 24.63 2117 ASN A O 1
ATOM 674 N N . LEU A 1 85 ? 21.657 16.780 3.539 1.00 22.07 2118 LEU A N 1
ATOM 675 C CA . LEU A 1 85 ? 21.971 18.130 4.008 1.00 22.04 2118 LEU A CA 1
ATOM 676 C C . LEU A 1 85 ? 21.942 18.150 5.535 1.00 22.42 2118 LEU A C 1
ATOM 677 O O . LEU A 1 85 ? 21.088 17.488 6.163 1.00 23.35 2118 LEU A O 1
ATOM 682 N N . TYR A 1 86 ? 22.892 18.880 6.129 1.00 21.36 2119 TYR A N 1
ATOM 683 C CA . TYR A 1 86 ? 23.131 18.869 7.564 1.00 21.67 2119 TYR A CA 1
ATOM 684 C C . TYR A 1 86 ? 23.280 20.286 8.060 1.00 21.34 2119 TYR A C 1
ATOM 685 O O . TYR A 1 86 ? 24.092 21.063 7.549 1.00 20.70 2119 TYR A O 1
ATOM 694 N N . HIS A 1 87 ? 22.446 20.635 9.029 1.00 20.53 2120 HIS A N 1
ATOM 695 C CA . HIS A 1 87 ? 22.665 21.794 9.851 1.00 20.16 2120 HIS A CA 1
ATOM 696 C C . HIS A 1 87 ? 21.807 21.605 11.103 1.00 22.19 2120 HIS A C 1
ATOM 697 O O . HIS A 1 87 ? 20.597 21.490 10.991 1.00 21.97 2120 HIS A O 1
ATOM 704 N N . ASN A 1 88 ? 22.433 21.541 12.262 1.00 21.55 2121 ASN A N 1
ATOM 705 C CA . ASN A 1 88 ? 21.715 21.167 13.497 1.00 24.37 2121 ASN A CA 1
ATOM 706 C C . ASN A 1 88 ? 21.004 19.833 13.255 1.00 24.87 2121 ASN A C 1
ATOM 707 O O . ASN A 1 88 ? 19.846 19.638 13.667 1.00 27.26 2121 ASN A O 1
ATOM 712 N N . GLY A 1 89 ? 21.683 18.929 12.552 1.00 24.16 2122 GLY A N 1
ATOM 713 C CA . GLY A 1 89 ? 21.142 17.624 12.227 1.00 25.15 2122 GLY A CA 1
ATOM 714 C C . GLY A 1 89 ? 20.792 17.434 10.774 1.00 23.56 2122 GLY A C 1
ATOM 715 O O . GLY A 1 89 ? 20.780 18.391 9.988 1.00 24.52 2122 GLY A O 1
ATOM 716 N N . GLU A 1 90 ? 20.493 16.1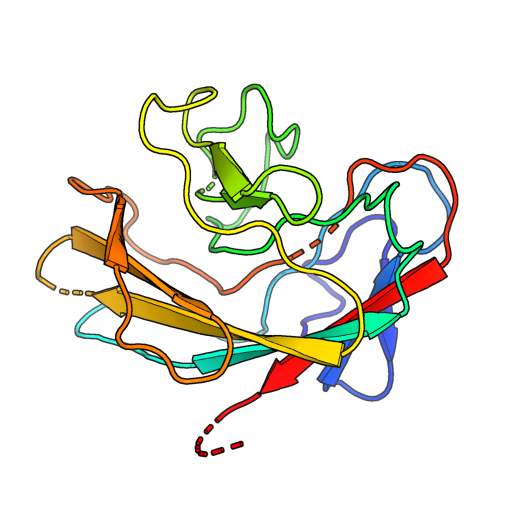95 10.405 1.00 24.19 2123 GLU A N 1
ATOM 717 C CA . GLU A 1 90 ? 20.126 15.843 9.045 1.00 25.25 2123 GLU A CA 1
ATOM 718 C C . GLU A 1 90 ? 18.776 16.428 8.715 1.00 26.69 2123 GLU A C 1
ATOM 719 O O . GLU A 1 90 ? 17.808 16.299 9.499 1.00 27.13 2123 GLU A O 1
ATOM 725 N N . GLN A 1 91 ? 18.695 17.075 7.566 1.00 26.12 2124 GLN A N 1
ATOM 726 C CA . GLN A 1 91 ? 17.461 17.705 7.129 1.00 27.41 2124 GLN A CA 1
ATOM 727 C C . GLN A 1 91 ? 16.622 16.738 6.309 1.00 27.66 2124 GLN A C 1
ATOM 728 O O . GLN A 1 91 ? 17.103 15.709 5.852 1.00 27.48 2124 GLN A O 1
ATOM 734 N N . THR A 1 92 ? 15.359 17.096 6.096 1.00 31.94 2125 THR A N 1
ATOM 735 C CA . THR A 1 92 ? 14.487 16.285 5.273 1.00 33.16 2125 THR A CA 1
ATOM 736 C C . THR A 1 92 ? 14.899 16.324 3.815 1.00 32.25 2125 THR A C 1
ATOM 737 O O . THR A 1 92 ? 14.979 15.281 3.154 1.00 31.64 2125 THR A O 1
ATOM 741 N N . LEU A 1 93 ? 15.159 17.525 3.312 1.00 31.71 2126 LEU A N 1
ATOM 742 C CA . LEU A 1 93 ? 15.504 17.690 1.900 1.00 31.94 2126 LEU A CA 1
ATOM 743 C C . LEU A 1 93 ? 16.794 16.950 1.564 1.00 31.13 2126 LEU A C 1
ATOM 744 O O . LEU A 1 93 ? 17.813 17.101 2.241 1.00 30.83 2126 LEU A O 1
ATOM 749 N N . THR A 1 94 ? 16.745 16.154 0.509 1.00 30.41 2127 THR A N 1
ATOM 750 C CA . THR A 1 94 ? 17.918 15.450 0.015 1.00 32.05 2127 THR A CA 1
ATOM 751 C C . THR A 1 94 ? 18.162 15.931 -1.410 1.00 31.48 2127 THR A C 1
ATOM 752 O O . THR A 1 94 ? 17.226 16.057 -2.205 1.00 32.42 2127 THR A O 1
ATOM 756 N N . LEU A 1 95 ? 19.412 16.248 -1.736 1.00 28.51 2128 LEU A N 1
ATOM 757 C CA . LEU A 1 95 ? 19.755 16.672 -3.079 1.00 27.18 2128 LEU A CA 1
ATOM 758 C C . LEU A 1 95 ? 20.502 15.542 -3.775 1.00 27.54 2128 LEU A C 1
ATOM 759 O O . LEU A 1 95 ? 20.529 14.415 -3.271 1.00 28.30 2128 LEU A O 1
ATOM 764 N N . SER A 1 96 ? 21.081 15.801 -4.943 1.00 26.41 2129 SER A N 1
ATOM 765 C CA . SER A 1 96 ? 21.788 14.745 -5.645 1.00 28.48 2129 SER A CA 1
ATOM 766 C C . SER A 1 96 ? 23.052 14.351 -4.889 1.00 28.90 2129 SER A C 1
ATOM 767 O O . SER A 1 96 ? 23.694 15.187 -4.263 1.00 27.48 2129 SER A O 1
ATOM 770 N N . SER A 1 97 ? 23.397 13.074 -4.955 1.00 27.12 2130 SER A N 1
ATOM 771 C CA A SER A 1 97 ? 24.707 12.624 -4.516 0.70 26.76 2130 SER A CA 1
ATOM 772 C CA B SER A 1 97 ? 24.708 12.609 -4.527 0.30 26.33 2130 SER A CA 1
ATOM 773 C C . SER A 1 97 ? 25.755 13.164 -5.488 1.00 25.50 2130 SER A C 1
ATOM 774 O O . SER A 1 97 ? 25.429 13.589 -6.594 1.00 24.20 2130 SER A O 1
ATOM 779 N N . PHE A 1 98 ? 27.011 13.182 -5.063 1.00 24.51 2131 PHE A N 1
ATOM 780 C CA . PHE A 1 98 ? 28.083 13.588 -5.956 1.00 23.24 2131 PHE A CA 1
ATOM 781 C C . PHE A 1 98 ? 29.366 12.868 -5.589 1.00 22.89 2131 PHE A C 1
ATOM 782 O O . PHE A 1 98 ? 29.462 12.255 -4.518 1.00 23.11 2131 PHE A O 1
ATOM 790 N N . THR A 1 99 ? 30.341 12.917 -6.487 1.00 23.09 2132 THR A N 1
ATOM 791 C CA . THR A 1 99 ? 31.562 12.131 -6.324 1.00 23.00 2132 THR A CA 1
ATOM 792 C C . THR A 1 99 ? 32.708 12.737 -7.108 1.00 22.94 2132 THR A C 1
ATOM 793 O O . THR A 1 99 ? 32.607 13.870 -7.654 1.00 22.64 2132 THR A O 1
ATOM 797 N N . GLN A 1 100 ? 33.816 11.993 -7.152 1.00 22.33 2133 GLN A N 1
ATOM 798 C CA . GLN A 1 100 ? 34.997 12.404 -7.896 1.00 23.66 2133 GLN A CA 1
ATOM 799 C C . GLN A 1 100 ? 34.633 12.862 -9.296 1.00 23.07 2133 GLN A C 1
ATOM 800 O O . GLN A 1 100 ? 33.882 12.182 -10.005 1.00 25.55 2133 GLN A O 1
ATOM 806 N N . GLY A 1 101 ? 35.159 14.010 -9.704 1.00 22.74 2134 GLY A N 1
ATOM 807 C CA . GLY A 1 101 ? 34.941 14.554 -11.029 1.00 21.98 2134 GLY A CA 1
ATOM 808 C C . GLY A 1 101 ? 33.730 15.454 -11.181 1.00 22.17 2134 GLY A C 1
ATOM 809 O O . GLY A 1 101 ? 33.555 16.074 -12.243 1.00 22.37 2134 GLY A O 1
ATOM 810 N N . ASP A 1 102 ? 32.909 15.555 -10.137 1.00 22.04 2135 ASP A N 1
ATOM 811 C CA . ASP A 1 102 ? 31.761 16.464 -10.136 1.00 21.14 2135 ASP A CA 1
ATOM 812 C C . ASP A 1 102 ? 32.129 17.857 -9.599 1.00 20.80 2135 ASP A C 1
ATOM 813 O O . ASP A 1 102 ? 33.060 18.024 -8.769 1.00 20.70 2135 ASP A O 1
ATOM 818 N N . PHE A 1 103 ? 31.398 18.835 -10.111 1.00 20.33 2136 PHE A N 1
ATOM 819 C CA . PHE A 1 103 ? 31.373 20.215 -9.603 1.00 21.13 2136 PHE A CA 1
ATOM 820 C C . PHE A 1 103 ? 30.116 20.465 -8.814 1.00 22.41 2136 PHE A C 1
ATOM 821 O O . PHE A 1 103 ? 29.024 20.091 -9.267 1.00 23.52 2136 PHE A O 1
ATOM 829 N N . ILE A 1 104 ? 30.251 21.125 -7.657 1.00 18.81 2137 ILE A N 1
ATOM 830 C CA . ILE A 1 104 ? 29.093 21.593 -6.883 1.00 19.50 2137 ILE A CA 1
ATOM 831 C C . ILE A 1 104 ? 29.177 23.113 -6.856 1.00 19.41 2137 ILE A C 1
ATOM 832 O O . ILE A 1 104 ? 30.091 23.677 -6.303 1.00 19.03 2137 ILE A O 1
ATOM 837 N N . THR A 1 105 ? 28.203 23.764 -7.469 1.00 19.50 2138 THR A N 1
ATOM 838 C CA . THR A 1 105 ? 28.051 25.204 -7.351 1.00 20.29 2138 THR A CA 1
ATOM 839 C C . THR A 1 105 ? 27.401 25.514 -6.020 1.00 20.33 2138 THR A C 1
ATOM 840 O O . THR A 1 105 ? 26.391 24.896 -5.652 1.00 19.76 2138 THR A O 1
ATOM 844 N N . CYS A 1 106 ? 27.957 26.489 -5.309 1.00 19.04 2139 CYS A N 1
ATOM 845 C CA . CYS A 1 106 ? 27.438 26.917 -4.028 1.00 19.91 2139 CYS A CA 1
ATOM 846 C C . CYS A 1 106 ? 27.061 28.374 -4.173 1.00 20.13 2139 CYS A C 1
ATOM 847 O O . CYS A 1 106 ? 27.833 29.171 -4.707 1.00 18.43 2139 CYS A O 1
ATOM 850 N N . VAL A 1 107 ? 25.861 28.725 -3.711 1.00 20.43 2140 VAL A N 1
ATOM 851 C CA . VAL A 1 107 ? 25.410 30.094 -3.685 1.00 20.98 2140 VAL A CA 1
ATOM 852 C C . VAL A 1 107 ? 25.087 30.476 -2.253 1.00 20.53 2140 VAL A C 1
ATOM 853 O O . VAL A 1 107 ? 24.179 29.894 -1.656 1.00 21.93 2140 VAL A O 1
ATOM 857 N N . LEU A 1 108 ? 25.876 31.382 -1.698 1.00 19.61 2141 LEU A N 1
ATOM 858 C CA . LEU A 1 108 ? 25.688 31.879 -0.354 1.00 19.43 2141 LEU A CA 1
ATOM 859 C C . LEU A 1 108 ? 25.109 33.277 -0.451 1.00 20.49 2141 LEU A C 1
ATOM 860 O O . LEU A 1 108 ? 25.802 34.235 -0.822 1.00 19.17 2141 LEU A O 1
ATOM 865 N N . ASP A 1 109 ? 23.829 33.389 -0.101 1.00 20.57 2142 ASP A N 1
ATOM 866 C CA . ASP A 1 109 ? 23.090 34.650 -0.218 1.00 22.66 2142 ASP A CA 1
ATOM 867 C C . ASP A 1 109 ? 22.853 35.195 1.186 1.00 23.14 2142 ASP A C 1
ATOM 868 O O . ASP A 1 109 ? 21.936 34.764 1.891 1.00 24.52 2142 ASP A O 1
ATOM 881 N N . GLU A 1 111 ? 22.066 38.190 2.080 1.00 27.28 2144 GLU A N 1
ATOM 882 C CA A GLU A 1 111 ? 20.942 39.129 2.142 0.50 27.89 2144 GLU A CA 1
ATOM 883 C CA B GLU A 1 111 ? 20.940 39.129 2.148 0.50 27.98 2144 GLU A CA 1
ATOM 884 C C . GLU A 1 111 ? 19.649 38.351 2.403 1.00 27.76 2144 GLU A C 1
ATOM 885 O O . GLU A 1 111 ? 18.942 38.630 3.365 1.00 29.36 2144 GLU A O 1
ATOM 896 N N . ALA A 1 112 ? 19.363 37.359 1.565 1.00 27.00 2145 ALA A N 1
ATOM 897 C CA . ALA A 1 112 ? 18.191 36.476 1.727 1.00 27.32 2145 ALA A CA 1
ATOM 898 C C . ALA A 1 112 ? 18.369 35.411 2.799 1.00 27.87 2145 ALA A C 1
ATOM 899 O O . ALA A 1 112 ? 17.386 34.767 3.167 1.00 28.25 2145 ALA A O 1
ATOM 901 N N . ARG A 1 113 ? 19.603 35.218 3.275 1.00 24.80 2146 ARG A N 1
ATOM 902 C CA . ARG A 1 113 ? 19.924 34.216 4.319 1.00 25.39 2146 ARG A CA 1
ATOM 903 C C . ARG A 1 113 ? 19.626 32.798 3.827 1.00 25.17 2146 ARG A C 1
ATOM 904 O O . ARG A 1 113 ? 18.970 31.978 4.500 1.00 24.93 2146 ARG A O 1
ATOM 908 N N . THR A 1 114 ? 20.132 32.494 2.636 1.00 22.78 2147 THR A N 1
ATOM 909 C CA . THR A 1 114 ? 19.899 31.212 2.015 1.00 22.77 2147 THR A CA 1
ATOM 910 C C . THR A 1 114 ? 21.200 30.678 1.437 1.00 22.06 2147 THR A C 1
ATOM 911 O O . THR A 1 114 ? 22.134 31.437 1.151 1.00 22.32 2147 THR A O 1
ATOM 915 N N . ILE A 1 115 ? 21.234 29.354 1.358 1.00 21.24 2148 ILE A N 1
ATOM 916 C CA . ILE A 1 115 ? 22.288 28.612 0.668 1.00 20.77 2148 ILE A CA 1
ATOM 917 C C . ILE A 1 115 ? 21.668 27.683 -0.350 1.00 21.04 2148 ILE A C 1
ATOM 918 O O . ILE A 1 115 ? 20.692 26.951 -0.044 1.00 21.84 2148 ILE A O 1
ATOM 923 N N . SER A 1 116 ? 22.193 27.696 -1.577 1.00 20.91 2149 SER A N 1
ATOM 924 C CA . SER A 1 116 ? 21.713 26.802 -2.620 1.00 21.07 2149 SER A CA 1
ATOM 925 C C . SER A 1 116 ? 22.896 26.059 -3.226 1.00 22.21 2149 SER A C 1
ATOM 926 O O . SER A 1 116 ? 24.011 26.568 -3.179 1.00 20.63 2149 SER A O 1
ATOM 929 N N . PHE A 1 117 ? 22.641 24.863 -3.741 1.00 20.69 2150 PHE A N 1
ATOM 930 C CA . PHE A 1 117 ? 23.657 24.017 -4.363 1.00 21.34 2150 PHE A CA 1
ATOM 931 C C . PHE A 1 117 ? 23.181 23.471 -5.706 1.00 24.47 2150 PHE A C 1
ATOM 932 O O . PHE A 1 117 ? 22.062 22.963 -5.809 1.00 23.38 2150 PHE A O 1
ATOM 940 N N . GLY A 1 118 ? 24.041 23.538 -6.713 1.00 22.91 2151 GLY A N 1
ATOM 941 C CA . GLY A 1 118 ? 23.785 22.934 -8.002 1.00 24.32 2151 GLY A CA 1
ATOM 942 C C . GLY A 1 118 ? 24.879 21.947 -8.313 1.00 25.48 2151 GLY A C 1
ATOM 943 O O . GLY A 1 118 ? 26.024 22.135 -7.907 1.00 25.55 2151 GLY A O 1
ATOM 944 N N . LYS A 1 119 ? 24.517 20.864 -8.991 1.00 25.38 2152 LYS A N 1
ATOM 945 C CA . LYS A 1 119 ? 25.494 19.850 -9.395 1.00 25.32 2152 LYS A CA 1
ATOM 946 C C . LYS A 1 119 ? 25.770 19.931 -10.884 1.00 28.58 2152 LYS A C 1
ATOM 947 O O . LYS A 1 119 ? 24.840 19.982 -11.692 1.00 27.47 2152 LYS A O 1
ATOM 953 N N . ASN A 1 120 ? 27.053 19.951 -11.236 1.00 27.70 2153 ASN A N 1
ATOM 954 C CA . ASN A 1 120 ? 27.511 20.000 -12.630 1.00 29.90 2153 ASN A CA 1
ATOM 955 C C . ASN A 1 120 ? 26.757 20.985 -13.504 1.00 32.67 2153 ASN A C 1
ATOM 956 O O . ASN A 1 120 ? 26.297 20.647 -14.607 1.00 35.10 2153 ASN A O 1
ATOM 961 N N . GLY A 1 121 ? 26.622 22.209 -13.016 1.00 31.07 2154 GLY A N 1
ATOM 962 C CA . GLY A 1 121 ? 26.056 23.267 -13.834 1.00 36.44 2154 GLY A CA 1
ATOM 963 C C . GLY A 1 121 ? 24.531 23.296 -13.937 1.00 37.21 2154 GLY A C 1
ATOM 964 O O . GLY A 1 121 ? 23.987 24.251 -14.489 1.00 40.70 2154 GLY A O 1
ATOM 965 N N . GLU A 1 122 ? 23.832 22.275 -13.427 1.00 36.72 2155 GLU A N 1
ATOM 966 C CA . GLU A 1 122 ? 22.371 22.366 -13.250 1.00 36.40 2155 GLU A CA 1
ATOM 967 C C . GLU A 1 122 ? 22.086 23.573 -12.350 1.00 35.87 2155 GLU A C 1
ATOM 968 O O . GLU A 1 122 ? 22.926 23.939 -11.540 1.00 33.41 2155 GLU A O 1
ATOM 970 N N A GLU A 1 123 ? 20.908 24.187 -12.489 0.70 34.59 2156 GLU A N 1
ATOM 971 N N B GLU A 1 123 ? 20.921 24.196 -12.496 0.30 34.40 2156 GLU A N 1
ATOM 972 C CA . GLU A 1 123 ? 20.575 25.365 -11.689 1.00 34.46 2156 GLU A CA 1
ATOM 973 C C . GLU A 1 123 ? 20.611 24.999 -10.207 1.00 31.26 2156 GLU A C 1
ATOM 974 O O . GLU A 1 123 ? 20.153 23.908 -9.833 1.00 30.77 2156 GLU A O 1
ATOM 985 N N . PRO A 1 124 ? 21.184 25.884 -9.362 1.00 29.06 2157 PRO A N 1
ATOM 986 C CA . PRO A 1 124 ? 21.213 25.536 -7.954 1.00 27.97 2157 PRO A CA 1
ATOM 987 C C .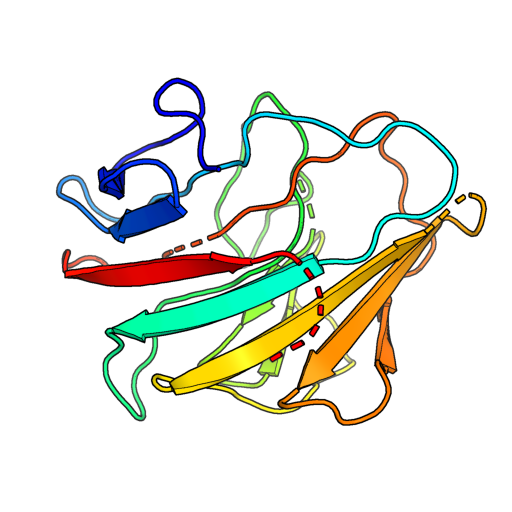 PRO A 1 124 ? 19.829 25.383 -7.336 1.00 29.41 2157 PRO A C 1
ATOM 988 O O . PRO A 1 124 ? 18.885 26.094 -7.715 1.00 31.49 2157 PRO A O 1
ATOM 992 N N . LYS A 1 125 ? 19.726 24.440 -6.417 1.00 28.12 2158 LYS A N 1
ATOM 993 C CA . LYS A 1 125 ? 18.511 24.217 -5.672 1.00 29.51 2158 LYS A CA 1
ATOM 994 C C . LYS A 1 125 ? 18.672 24.771 -4.266 1.00 27.67 2158 LYS A C 1
ATOM 995 O O . LYS A 1 125 ? 19.722 24.591 -3.635 1.00 25.44 2158 LYS A O 1
ATOM 999 N N . LEU A 1 126 ? 17.639 25.461 -3.775 1.00 28.05 2159 LEU A N 1
ATOM 1000 C CA . LEU A 1 126 ? 17.616 25.967 -2.399 1.00 26.41 2159 LEU A CA 1
ATOM 1001 C C . LEU A 1 126 ? 17.813 24.806 -1.422 1.00 27.50 2159 LEU A C 1
ATOM 1002 O O . LEU A 1 126 ? 17.094 23.816 -1.470 1.00 27.23 2159 LEU A O 1
ATOM 1007 N N . ALA A 1 127 ? 18.800 24.934 -0.548 1.00 23.43 2160 ALA A N 1
ATOM 1008 C CA . ALA A 1 127 ? 19.146 23.889 0.391 1.00 23.26 2160 ALA A CA 1
ATOM 1009 C C . ALA A 1 127 ? 18.837 24.291 1.827 1.00 23.72 2160 ALA A C 1
ATOM 1010 O O . ALA A 1 127 ? 18.306 23.480 2.612 1.00 24.46 2160 ALA A O 1
ATOM 1012 N N . PHE A 1 128 ? 19.196 25.518 2.198 1.00 22.82 2161 PHE A N 1
ATOM 1013 C CA . PHE A 1 128 ? 19.014 26.002 3.557 1.00 23.49 2161 PHE A CA 1
ATOM 1014 C C . PHE A 1 128 ? 18.435 27.409 3.557 1.00 23.67 2161 PHE A C 1
ATOM 1015 O O . PHE A 1 128 ? 18.789 28.234 2.715 1.00 23.34 2161 PHE A O 1
ATOM 1023 N N . GLU A 1 129 ? 17.540 27.669 4.512 1.00 24.88 2162 GLU A N 1
ATOM 1024 C CA . GLU A 1 129 ? 17.018 28.992 4.754 1.00 26.18 2162 GLU A CA 1
ATOM 1025 C C . GLU A 1 129 ? 17.338 29.436 6.164 1.00 24.22 2162 GLU A C 1
ATOM 1026 O O . GLU A 1 129 ? 17.856 28.659 6.981 1.00 24.64 2162 GLU A O 1
ATOM 1032 N N . ASP A 1 130 ? 17.055 30.703 6.440 1.00 25.73 2163 ASP A N 1
ATOM 1033 C CA A ASP A 1 130 ? 17.224 31.299 7.770 0.50 26.96 2163 ASP A CA 1
ATOM 1034 C CA B ASP A 1 130 ? 17.223 31.282 7.765 0.50 26.68 2163 ASP A CA 1
ATOM 1035 C C . ASP A 1 130 ? 18.676 31.161 8.239 1.00 26.31 2163 ASP A C 1
ATOM 1036 O O . ASP A 1 130 ? 18.955 30.909 9.398 1.00 25.63 2163 ASP A O 1
ATOM 1045 N N . VAL A 1 131 ? 19.613 31.338 7.316 1.00 24.61 2164 VAL A N 1
ATOM 1046 C CA . VAL A 1 131 ? 21.020 31.241 7.663 1.00 24.45 2164 VAL A CA 1
ATOM 1047 C C . VAL A 1 131 ? 21.379 32.388 8.601 1.00 24.58 2164 VAL A C 1
ATOM 1048 O O . VAL A 1 131 ? 21.187 33.535 8.266 1.00 28.07 2164 VAL A O 1
ATOM 1052 N N . ASP A 1 132 ? 21.919 32.077 9.764 1.00 22.91 2165 ASP A N 1
ATOM 1053 C CA . ASP A 1 132 ? 21.981 33.021 10.870 1.00 24.87 2165 ASP A CA 1
ATOM 1054 C C . ASP A 1 132 ? 23.382 33.284 11.421 1.00 23.34 2165 ASP A C 1
ATOM 1055 O O . ASP A 1 132 ? 23.570 33.509 12.605 1.00 23.93 2165 ASP A O 1
ATOM 1060 N N . ALA A 1 133 ? 24.384 33.246 10.537 1.00 21.74 2166 ALA A N 1
ATOM 1061 C CA . ALA A 1 133 ? 25.735 33.691 10.885 1.00 20.97 2166 ALA A CA 1
ATOM 1062 C C . ALA A 1 133 ? 26.054 35.018 10.236 1.00 20.85 2166 ALA A C 1
ATOM 1063 O O . ALA A 1 133 ? 25.549 35.318 9.154 1.00 23.73 2166 ALA A O 1
ATOM 1065 N N . ALA A 1 134 ? 26.877 35.808 10.922 1.00 19.07 2167 ALA A N 1
ATOM 1066 C CA . ALA A 1 134 ? 27.306 37.083 10.416 1.00 19.09 2167 ALA A CA 1
ATOM 1067 C C . ALA A 1 134 ? 28.382 36.946 9.357 1.00 19.49 2167 ALA A C 1
ATOM 1068 O O . ALA A 1 134 ? 28.438 37.772 8.434 1.00 19.86 2167 ALA A O 1
ATOM 1070 N N . GLU A 1 135 ? 29.260 35.962 9.524 1.00 18.30 2168 GLU A N 1
ATOM 1071 C CA . GLU A 1 135 ? 30.346 35.752 8.572 1.00 18.21 2168 GLU A CA 1
ATOM 1072 C C . GLU A 1 135 ? 30.503 34.260 8.324 1.00 18.22 2168 GLU A C 1
ATOM 1073 O O . GLU A 1 135 ? 30.535 33.462 9.266 1.00 18.02 2168 GLU A O 1
ATOM 1079 N N . LEU A 1 136 ? 30.615 33.885 7.057 1.00 17.63 2169 LEU A N 1
ATOM 1080 C CA . LEU A 1 136 ? 30.694 32.472 6.679 1.00 18.00 2169 LEU A CA 1
ATOM 1081 C C . LEU A 1 136 ? 31.802 32.243 5.683 1.00 17.57 2169 LEU A C 1
ATOM 1082 O O . LEU A 1 136 ? 32.107 33.109 4.848 1.00 18.10 2169 LEU A O 1
ATOM 1087 N N . TYR A 1 137 ? 32.423 31.073 5.801 1.00 15.98 2170 TYR A N 1
ATOM 1088 C CA . TYR A 1 137 ? 33.524 30.699 4.912 1.00 16.44 2170 TYR A CA 1
ATOM 1089 C C . TYR A 1 137 ? 33.145 29.447 4.165 1.00 16.10 2170 TYR A C 1
ATOM 1090 O O . TYR A 1 137 ? 32.679 28.492 4.762 1.00 16.54 2170 TYR A O 1
ATOM 1099 N N . PRO A 1 138 ? 33.391 29.411 2.851 1.00 15.75 2171 PRO A N 1
ATOM 1100 C CA . PRO A 1 138 ? 33.376 28.115 2.151 1.00 14.89 2171 PRO A CA 1
ATOM 1101 C C . PRO A 1 138 ? 34.197 27.063 2.889 1.00 15.22 2171 PRO A C 1
ATOM 1102 O O . PRO A 1 138 ? 35.258 27.383 3.442 1.00 16.09 2171 PRO A O 1
ATOM 1106 N N . CYS A 1 139 ? 33.694 25.837 2.956 1.00 14.86 2172 CYS A N 1
ATOM 1107 C CA . CYS A 1 139 ? 34.377 24.760 3.687 1.00 15.59 2172 CYS A CA 1
ATOM 1108 C C . CYS A 1 139 ? 34.142 23.398 3.118 1.00 15.45 2172 CYS A C 1
ATOM 1109 O O . CYS A 1 139 ? 33.203 23.165 2.387 1.00 15.57 2172 CYS A O 1
ATOM 1112 N N . VAL A 1 140 ? 35.025 22.497 3.518 1.00 15.53 2173 VAL A N 1
ATOM 1113 C CA . VAL A 1 140 ? 34.966 21.085 3.197 1.00 16.67 2173 VAL A CA 1
ATOM 1114 C C . VAL A 1 140 ? 35.209 20.365 4.506 1.00 17.50 2173 VAL A C 1
ATOM 1115 O O . VAL A 1 140 ? 36.034 20.806 5.313 1.00 17.69 2173 VAL A O 1
ATOM 1133 N N . PHE A 1 142 ? 35.640 16.203 6.096 1.00 19.11 2175 PHE A N 1
ATOM 1134 C CA . PHE A 1 142 ? 35.754 14.784 5.817 1.00 19.45 2175 PHE A CA 1
ATOM 1135 C C . PHE A 1 142 ? 35.424 13.983 7.071 1.00 19.81 2175 PHE A C 1
ATOM 1136 O O . PHE A 1 142 ? 36.010 14.230 8.125 1.00 20.49 2175 PHE A O 1
ATOM 1144 N N . TYR A 1 143 ? 34.485 13.046 6.949 1.00 21.70 2176 TYR A N 1
ATOM 1145 C CA . TYR A 1 143 ? 34.096 12.201 8.092 1.00 22.65 2176 TYR A CA 1
ATOM 1146 C C . TYR A 1 143 ? 34.681 10.815 8.020 1.00 24.04 2176 TYR A C 1
ATOM 1147 O O . TYR A 1 143 ? 34.440 9.990 8.922 1.00 25.60 2176 TYR A O 1
ATOM 1156 N N . SER A 1 144 ? 35.438 10.545 6.965 1.00 24.59 2177 SER A N 1
ATOM 1157 C CA . SER A 1 144 ? 36.216 9.331 6.886 1.00 26.05 2177 SER A CA 1
ATOM 1158 C C . SER A 1 144 ? 37.357 9.335 7.895 1.00 28.24 2177 SER A C 1
ATOM 1159 O O . SER A 1 144 ? 37.815 10.388 8.360 1.00 26.71 2177 SER A O 1
ATOM 1162 N N A SER A 1 145 ? 37.819 8.136 8.243 0.50 30.14 2178 SER A N 1
ATOM 1163 N N B SER A 1 145 ? 37.817 8.144 8.260 0.50 30.02 2178 SER A N 1
ATOM 1164 C CA A SER A 1 145 ? 38.920 7.983 9.189 0.50 31.73 2178 SER A CA 1
ATOM 1165 C CA B SER A 1 145 ? 38.925 8.047 9.200 0.50 31.43 2178 SER A CA 1
ATOM 1166 C C . SER A 1 145 ? 40.270 8.089 8.491 1.00 31.83 2178 SER A C 1
ATOM 1167 O O . SER A 1 145 ? 41.221 8.636 9.036 1.00 34.39 2178 SER A O 1
ATOM 1172 N N . ASN A 1 146 ? 40.339 7.531 7.285 1.00 32.55 2179 ASN A N 1
ATOM 1173 C CA . ASN A 1 146 ? 41.575 7.450 6.548 1.00 33.34 2179 ASN A CA 1
ATOM 1174 C C . ASN A 1 146 ? 41.802 8.688 5.695 1.00 32.23 2179 ASN A C 1
ATOM 1175 O O . ASN A 1 146 ? 40.847 9.298 5.207 1.00 32.73 2179 ASN A O 1
ATOM 1180 N N . PRO A 1 147 ? 43.072 9.046 5.496 1.00 30.71 2180 PRO A N 1
ATOM 1181 C CA . PRO A 1 147 ? 43.409 10.151 4.606 1.00 29.01 2180 PRO A CA 1
ATOM 1182 C C . PRO A 1 147 ? 43.089 9.899 3.133 1.00 28.05 2180 PRO A C 1
ATOM 1183 O O . PRO A 1 147 ? 42.842 8.758 2.719 1.00 29.65 2180 PRO A O 1
ATOM 1187 N N . GLY A 1 148 ? 43.114 10.970 2.345 1.00 25.21 2181 GLY A N 1
ATOM 1188 C CA . GLY A 1 148 ? 43.238 10.842 0.894 1.00 24.52 2181 GLY A CA 1
ATOM 1189 C C . GLY A 1 148 ? 42.325 11.613 -0.021 1.00 24.27 2181 GLY A C 1
ATOM 1190 O O . GLY A 1 148 ? 42.665 11.845 -1.194 1.00 24.12 2181 GLY A O 1
ATOM 1191 N N . GLU A 1 149 ? 41.142 11.961 0.465 1.00 21.82 2182 GLU A N 1
ATOM 1192 C CA . GLU A 1 149 ? 40.194 12.676 -0.379 1.00 20.64 2182 GLU A CA 1
ATOM 1193 C C . GLU A 1 149 ? 40.776 14.039 -0.694 1.00 19.67 2182 GLU A C 1
ATOM 1194 O O . GLU A 1 149 ? 41.540 14.569 0.101 1.00 20.68 2182 GLU A O 1
ATOM 1200 N N . LYS A 1 150 ? 40.397 14.602 -1.840 1.00 18.69 2183 LYS A N 1
ATOM 1201 C CA . LYS A 1 150 ? 40.866 15.929 -2.254 1.00 19.61 2183 LYS A CA 1
ATOM 1202 C C . LYS A 1 150 ? 39.754 16.736 -2.902 1.00 18.88 2183 LYS A C 1
ATOM 1203 O O . LYS A 1 150 ? 39.032 16.227 -3.763 1.00 19.18 2183 LYS A O 1
ATOM 1209 N N . VAL A 1 151 ? 39.606 17.987 -2.479 1.00 17.77 2184 VAL A N 1
ATOM 1210 C CA . VAL A 1 151 ? 38.591 18.899 -3.042 1.00 17.47 2184 VAL A CA 1
ATOM 1211 C C . VAL A 1 151 ? 39.254 20.207 -3.434 1.00 17.39 2184 VAL A C 1
ATOM 1212 O O . VAL A 1 151 ? 40.008 20.792 -2.645 1.00 17.73 2184 VAL A O 1
ATOM 1216 N N . LYS A 1 152 ? 38.935 20.689 -4.629 1.00 16.22 2185 LYS A N 1
ATOM 1217 C CA . LYS A 1 152 ? 39.419 21.958 -5.121 1.00 16.98 2185 LYS A CA 1
ATOM 1218 C C . LYS A 1 152 ? 38.348 23.037 -4.974 1.00 17.41 2185 LYS A C 1
ATOM 1219 O O . LYS A 1 152 ? 37.182 22.800 -5.305 1.00 18.32 2185 LYS A O 1
ATOM 1225 N N . ILE A 1 153 ? 38.758 24.219 -4.523 1.00 16.59 2186 ILE A N 1
ATOM 1226 C CA . ILE A 1 153 ? 37.865 25.364 -4.536 1.00 17.18 2186 ILE A CA 1
ATOM 1227 C C . ILE A 1 153 ? 38.125 26.194 -5.803 1.00 17.73 2186 ILE A C 1
ATOM 1228 O O . ILE A 1 153 ? 39.278 26.458 -6.147 1.00 19.10 2186 ILE A O 1
ATOM 1233 N N . CYS A 1 154 ? 37.05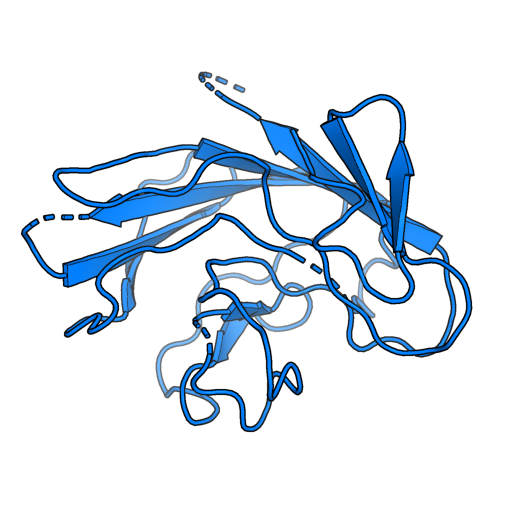2 26.603 -6.470 1.00 18.21 2187 CYS A N 1
ATOM 1234 C CA . CYS A 1 154 ? 37.050 27.187 -7.812 1.00 19.20 2187 CYS A CA 1
ATOM 1235 C C . CYS A 1 154 ? 36.168 28.397 -7.924 1.00 21.15 2187 CYS A C 1
ATOM 1236 O O . CYS A 1 154 ? 35.153 28.497 -7.241 1.00 22.00 2187 CYS A O 1
ATOM 1239 N N . ASP A 1 155 ? 36.522 29.280 -8.846 1.00 23.23 2188 ASP A N 1
ATOM 1240 C CA A ASP A 1 155 ? 35.677 30.414 -9.190 0.50 24.87 2188 ASP A CA 1
ATOM 1241 C CA B ASP A 1 155 ? 35.677 30.406 -9.187 0.50 24.99 2188 ASP A CA 1
ATOM 1242 C C . ASP A 1 155 ? 34.428 29.929 -9.924 1.00 25.73 2188 ASP A C 1
ATOM 1243 O O . ASP A 1 155 ? 34.371 28.805 -10.454 1.00 23.85 2188 ASP A O 1
ATOM 1266 N N . GLN A 1 157 ? 33.063 30.512 -12.700 1.00 30.08 2190 GLN A N 1
ATOM 1267 C CA . GLN A 1 157 ? 33.113 30.257 -14.139 1.00 33.01 2190 GLN A CA 1
ATOM 1268 C C . GLN A 1 157 ? 34.034 29.106 -14.546 1.00 31.88 2190 GLN A C 1
ATOM 1269 O O . GLN A 1 157 ? 34.179 28.794 -15.740 1.00 31.08 2190 GLN A O 1
ATOM 1289 N N . ARG A 1 159 ? 34.776 25.314 -15.110 1.00 26.64 2192 ARG A N 1
ATOM 1290 C CA . ARG A 1 159 ? 33.910 24.215 -15.522 1.00 27.47 2192 ARG A CA 1
ATOM 1291 C C . ARG A 1 159 ? 34.725 23.120 -16.224 1.00 27.88 2192 ARG A C 1
ATOM 1292 O O . ARG A 1 159 ? 35.919 23.303 -16.434 1.00 25.60 2192 ARG A O 1
#

B-factor: mean 25.51, std 7.35, range [14.86, 59.93]

Secondary structure (DSSP, 8-state):
-EEEEEEESEEEETTTEEEE-SSSS-EEEESS-B-SS-EEEEEEEEE--TTS---EEEEE-SS-S---TTT----EEETTT-EEESSSEEEEE-----TT-EEEEEE-----EEEEETTSPPEEEE-S---SSBEEE----SSS--EEEEE---

Nearest PDB structures (foldseek):
  4qt6-assembly1_A  TM=1.001E+00  e=8.064E-31  Homo sapiens
  7w6i-assembly1_A  TM=8.404E-01  e=1.488E-08  Homo sapiens
  6rpz-assembly1_A  TM=6.849E-01  e=2.397E-05  Mus musculus
  6rpy-assembly1_A  TM=6.508E-01  e=3.120E-05  Mus musculus
  2yue-assembly1_A  TM=6.498E-01  e=4.061E-05  Drosophila melanogaster

InterPro domains:
  IPR000408 Regulator of chromosome condensation, RCC1 [PF00415] (583-629)
  IPR000408 Regulator of chromosome condensation, RCC1 [PF00415] (633-680)
  IPR000408 Regulator of chromosome condensation, RCC1 [PF00415] (683-733)
  IPR000408 Regulator of chromosome condensation, RCC1 [PR00633] (3998-4014)
  IPR000408 Regulator of chromosome condensation, RCC1 [PR00633] (4139-4155)
  IPR000408 Regulator of chromosome condensation, RCC1 [PR00633] (4155-4169)
  IPR000408 Regulator of chromosome condensation, RCC1 [PR00633] (4247-4265)
  IPR000408 Regulator of chromosome condensation, RCC1 [PR00633] (4305-4326)
  IPR000408 Regulator of chromosome condensation, RCC1 [PS00626] (516-526)
  IPR000408 Regulator of chromosome condensation, RCC1 [PS00626] (566-576)
  IPR000408 Regulator of chromosome condensation, RCC1 [PS00626] (4139-4149)
  IPR000408 Regulator of chromosome condensation, RCC1 [PS00626] (4191-4201)
  IPR000408 Regulator of chromosome condensation, RCC1 [PS50012] (372-421)
  IPR000408 Regulator of chromosome condensation, RCC1 [PS50012] (422-476)
  IPR000408 Regulator of chromosome condensation, RCC1 [PS50012] (477-529)
  IPR000408 Regulator of chromosome condensation, RCC1 [PS50012] (530-579)
  IPR000408 Regulator of chromosome condensation, RCC1 [PS50012] (581-632)
  IPR000408 Regulator of chromosome condensation, RCC1 [PS50012] (633-683)
  IPR000408 Regulator of chromosome condensation, RCC1 [PS50012] (684-736)
  IPR000408 Regulator of chromosome condensation, RCC1 [PS50012] (3997-4045)

Solvent-accessible surface area: 7305 Å² total

Foldseek 3Di:
DWDPVQKDCWDQDPLFKIWRHADFWIKIWHDDKDQAAKAKWKKAWADADPLPGFKWWDKFDPPDDDDDQQAAQSWIAAQNWQWIGHRGTDPDGDDHHHHGKMWM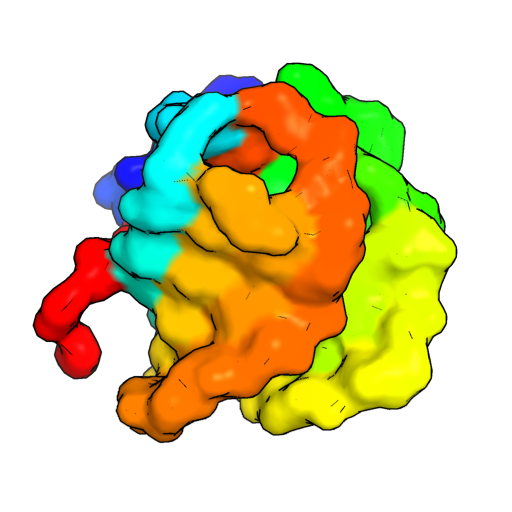WMCHNQQWIWIDIRPHDTDTDDGPNDDRIMTIMMGNGGDIGTMMGIGGPD

Organism: Homo sapiens (NCBI:txid9606)

CATH classification: 2.60.120.920

GO terms:
  GO:0005085 guanyl-nucleotide exchange factor activity (F, TAS)
  GO:0005737 cytoplasm (C, TAS)
  GO:0005794 Golgi apparatus (C, TAS)

Sequence (154 aa):
GFDPEKAQCCLVENGQILTHGSGGKGYGLASTGVTSGCCYQQWKFYIVKENRGNEGTCVGVSRWPVHDFNHRTTSDWLYRAYSGNLYHNGEQTLTLSSSFTQGDFITCVLDEEARTISFGKNGEEPKLAFEDDVDAAELYPCVFYSSSNPGEKVKICDDQR

Radius of gyration: 13.75 Å; Cα contacts (8 Å, |Δi|>4): 437; chains: 1; bounding box: 35×36×33 Å